Protein AF-A0A835MAB4-F1 (afdb_monomer)

pLDDT: mean 71.51, std 18.24, range [22.36, 89.62]

Sequence (160 aa):
MYCLSVSHICFAVRRVSYPCNREGPYVGVSDGRIFKWQGRGWREFAYTAPYRRKDVCDGSTDPSLESICGRPLGAPDNIKRNARGNFWVALNDGQSTPSYTDKTIGVRVDEQGRHLESLHGNGYTESVSEINEYNGIFSVGSVVTPYLTIFSLTLDRLCN

InterPro domains:
  IPR011042 Six-bladed beta-propeller, TolB-like [G3DSA:2.120.10.30] (11-74)
  IPR011042 Six-bladed beta-propeller, TolB-like [G3DSA:2.120.10.30] (75-157)

Organism: NCBI:txid261450

Solvent-accessible surface area (backbone atoms only — not comparable to full-atom values): 9198 Å² total; per-residue (Å²): 137,86,83,81,92,72,78,101,67,92,72,78,65,86,52,76,36,75,57,95,77,83,52,51,39,39,39,39,38,65,65,11,42,27,32,32,34,70,90,85,50,79,40,85,46,33,54,65,28,91,79,43,52,62,93,72,37,68,89,57,82,57,78,86,47,27,48,55,32,13,22,66,56,21,27,45,43,34,59,33,74,34,93,88,56,32,32,31,36,9,20,27,49,80,40,89,54,58,40,79,47,74,44,63,37,28,35,32,24,44,86,79,30,45,75,74,48,73,41,59,47,78,30,63,50,47,33,27,38,35,45,46,61,56,96,62,34,36,43,40,36,31,92,82,49,101,60,77,48,72,50,63,71,72,86,74,72,84,79,127

Radius of gyration: 15.78 Å; Cα contacts (8 Å, |Δi|>4): 342; chains: 1; bounding box: 40×53×37 Å

Nearest PDB structures (foldseek):
  6h15-assembly1_B  TM=6.500E-01  e=4.366E-02  Homo sapiens
  7nyq-assembly1_A  TM=7.402E-01  e=1.111E-01  Drosophila melanogaster
  8dvl-assembly1_A  TM=6.702E-01  e=7.562E-02  Homo sapiens
  8em4-assembly1_B  TM=6.703E-01  e=1.821E-01  Mus musculus
  5tee-assembly1_A  TM=5.089E-01  e=3.930E-01  Homo sapiens

Structure (mmCIF, N/CA/C/O backbone):
data_AF-A0A835MAB4-F1
#
_entry.id   AF-A0A835MAB4-F1
#
loop_
_atom_site.group_PDB
_atom_site.id
_atom_site.type_symbol
_atom_site.label_atom_id
_atom_site.label_alt_id
_atom_site.label_comp_id
_atom_site.label_asym_id
_atom_site.label_entity_id
_atom_site.label_seq_id
_atom_site.pdbx_PDB_ins_code
_atom_site.Cartn_x
_atom_site.Cartn_y
_atom_site.Cartn_z
_atom_site.occupancy
_atom_site.B_iso_or_equiv
_atom_site.auth_seq_id
_atom_site.auth_comp_id
_atom_site.auth_asym_id
_atom_site.auth_atom_id
_atom_site.pdbx_PDB_model_num
ATOM 1 N N . MET A 1 1 ? 0.586 -23.345 4.318 1.00 27.84 1 MET A N 1
ATOM 2 C CA . MET A 1 1 ? 0.292 -22.924 2.933 1.00 27.84 1 MET A CA 1
ATOM 3 C C . MET A 1 1 ? -0.849 -23.807 2.455 1.00 27.84 1 MET A C 1
ATOM 5 O O . MET A 1 1 ? -0.613 -24.980 2.218 1.00 27.84 1 MET A O 1
ATOM 9 N N . TYR A 1 2 ? -2.090 -23.318 2.473 1.00 22.66 2 TYR A N 1
ATOM 10 C CA . TYR A 1 2 ? -3.247 -24.136 2.094 1.00 22.66 2 TYR A CA 1
ATOM 11 C C . TYR A 1 2 ? -3.664 -23.779 0.669 1.00 22.66 2 TYR A C 1
ATOM 13 O O . TYR A 1 2 ? -4.060 -22.650 0.396 1.00 22.66 2 TYR A O 1
ATOM 21 N N . CYS A 1 3 ? -3.510 -24.749 -0.230 1.00 22.36 3 CYS A N 1
ATOM 22 C CA . CYS A 1 3 ? -3.941 -24.687 -1.617 1.00 22.36 3 CYS A CA 1
ATOM 23 C C . CYS A 1 3 ? -5.374 -25.235 -1.663 1.00 22.36 3 CYS A C 1
ATOM 25 O O . CYS A 1 3 ? -5.571 -26.430 -1.449 1.00 22.36 3 CYS A O 1
ATOM 27 N N . LEU A 1 4 ? -6.382 -24.385 -1.867 1.00 25.94 4 LEU A N 1
ATOM 28 C CA . LEU A 1 4 ? -7.735 -24.862 -2.163 1.00 25.94 4 LEU A CA 1
ATOM 29 C C . LEU A 1 4 ? -7.860 -25.021 -3.678 1.00 25.94 4 LEU A C 1
ATOM 31 O O . LEU A 1 4 ? -7.783 -24.053 -4.431 1.00 25.94 4 LEU A O 1
ATOM 35 N N . SER A 1 5 ? -7.998 -26.272 -4.112 1.00 31.19 5 SER A N 1
ATOM 36 C CA . SER A 1 5 ? -8.080 -26.664 -5.513 1.00 31.19 5 SER A CA 1
ATOM 37 C C . SER A 1 5 ? -9.435 -26.289 -6.114 1.00 31.19 5 SER A C 1
ATOM 39 O O . SER A 1 5 ? -10.393 -27.047 -5.994 1.00 31.19 5 SER A O 1
ATOM 41 N N . VAL A 1 6 ? -9.506 -25.164 -6.824 1.00 27.05 6 VAL A N 1
ATOM 42 C CA . VAL A 1 6 ? -10.394 -25.026 -7.986 1.00 27.05 6 VAL A CA 1
ATOM 43 C C . VAL A 1 6 ? -9.727 -24.066 -8.977 1.00 27.05 6 VAL A C 1
ATOM 45 O O . VAL A 1 6 ? -9.672 -22.867 -8.736 1.00 27.05 6 VAL A O 1
ATOM 48 N N . SER A 1 7 ? -9.233 -24.602 -10.097 1.00 26.98 7 SER A N 1
ATOM 49 C CA . SER A 1 7 ? -8.782 -23.860 -11.293 1.00 26.98 7 SER A CA 1
ATOM 50 C C . SER A 1 7 ? -7.536 -22.967 -11.121 1.00 26.98 7 SER A C 1
ATOM 52 O O . SER A 1 7 ? -7.643 -21.818 -10.723 1.00 26.98 7 SER A O 1
ATOM 54 N N . HIS A 1 8 ? -6.360 -23.504 -11.468 1.00 24.14 8 HIS A N 1
ATOM 55 C CA . HIS A 1 8 ? -5.132 -22.838 -11.957 1.00 24.14 8 HIS A CA 1
ATOM 56 C C . HIS A 1 8 ? -4.952 -21.311 -11.780 1.00 24.14 8 HIS A C 1
ATOM 58 O O . HIS A 1 8 ? -4.585 -20.620 -12.728 1.00 24.14 8 HIS A O 1
ATOM 64 N N . ILE A 1 9 ? -5.121 -20.772 -10.573 1.00 27.17 9 ILE A N 1
ATOM 65 C CA . ILE A 1 9 ? -4.673 -19.420 -10.236 1.00 27.17 9 ILE A CA 1
ATOM 66 C C . ILE A 1 9 ? -4.040 -19.459 -8.844 1.00 27.17 9 ILE A C 1
ATOM 68 O O . ILE A 1 9 ? -4.722 -19.559 -7.825 1.00 27.17 9 ILE A O 1
ATOM 72 N N . CYS A 1 10 ? -2.708 -19.397 -8.801 1.00 23.16 10 CYS A N 1
ATOM 73 C CA . CYS A 1 10 ? -1.962 -19.196 -7.563 1.00 23.16 10 CYS A CA 1
ATOM 74 C C . CYS A 1 10 ? -2.144 -17.747 -7.102 1.00 23.16 10 CYS A C 1
ATOM 76 O O . CYS A 1 10 ? -1.428 -16.851 -7.544 1.00 23.16 10 CYS A O 1
ATOM 78 N N . PHE A 1 11 ? -3.083 -17.508 -6.189 1.00 32.72 11 PHE A N 1
ATOM 79 C CA . PHE A 1 11 ? -3.120 -16.264 -5.428 1.00 32.72 11 PHE A CA 1
ATOM 80 C C . PHE A 1 11 ? -2.227 -16.418 -4.195 1.00 32.72 11 PHE A C 1
ATOM 82 O O . PHE A 1 11 ? -2.560 -17.150 -3.263 1.00 32.72 11 PHE A O 1
ATOM 89 N N . ALA A 1 12 ? -1.096 -15.714 -4.158 1.00 32.44 12 ALA A N 1
ATOM 90 C CA . ALA A 1 12 ? -0.335 -15.532 -2.927 1.00 32.44 12 ALA A CA 1
ATOM 91 C C . ALA A 1 12 ? -1.075 -14.529 -2.022 1.00 32.44 12 ALA A C 1
ATOM 93 O O . ALA A 1 12 ? -0.659 -13.385 -1.874 1.00 32.44 12 ALA A O 1
ATOM 94 N N . VAL A 1 13 ? -2.204 -14.938 -1.436 1.00 41.09 13 VAL A N 1
ATOM 95 C CA . VAL A 1 13 ? -2.884 -14.137 -0.411 1.00 41.09 13 VAL A CA 1
ATOM 96 C C . VAL A 1 13 ? -2.026 -14.192 0.851 1.00 41.09 13 VAL A C 1
ATOM 98 O O . VAL A 1 13 ? -2.097 -15.160 1.606 1.00 41.09 13 VAL A O 1
ATOM 101 N N . ARG A 1 14 ? -1.161 -13.192 1.063 1.00 37.00 14 ARG A N 1
ATOM 102 C CA . ARG A 1 14 ? -0.278 -13.162 2.243 1.00 37.00 14 ARG A CA 1
ATOM 103 C C . ARG A 1 14 ? -1.029 -12.861 3.543 1.00 37.00 14 ARG A C 1
ATOM 105 O O . ARG A 1 14 ? -0.669 -13.429 4.572 1.00 37.00 14 ARG A O 1
ATOM 112 N N . ARG A 1 15 ? -2.108 -12.064 3.519 1.00 43.44 15 ARG A N 1
ATOM 113 C CA . ARG A 1 15 ? -3.032 -11.919 4.660 1.00 43.44 15 ARG A CA 1
ATOM 114 C C . ARG A 1 15 ? -4.412 -11.395 4.245 1.00 43.44 15 ARG A C 1
ATOM 116 O O . ARG A 1 15 ? -4.573 -10.783 3.197 1.00 43.44 15 ARG A O 1
ATOM 123 N N . VAL A 1 16 ? -5.396 -11.649 5.105 1.00 48.50 16 VAL A N 1
ATOM 124 C CA . VAL A 1 16 ? -6.816 -11.300 4.969 1.00 48.50 16 VAL A CA 1
ATOM 125 C C . VAL A 1 16 ? -7.136 -10.266 6.053 1.00 48.50 16 VAL A C 1
ATOM 127 O O . VAL A 1 16 ? -6.928 -10.542 7.234 1.00 48.50 16 VAL A O 1
ATOM 130 N N . SER A 1 17 ? -7.597 -9.072 5.672 1.00 49.81 17 SER A N 1
ATOM 131 C CA . SER A 1 17 ? -7.976 -8.008 6.620 1.00 49.81 17 SER A CA 1
ATOM 132 C C . SER A 1 17 ? -9.491 -7.969 6.809 1.00 49.81 17 SER A C 1
ATOM 134 O O . SER A 1 17 ? -10.214 -7.914 5.816 1.00 49.81 17 SER A O 1
ATOM 136 N N . TYR A 1 18 ? -9.969 -7.995 8.058 1.00 51.66 18 TYR A N 1
ATOM 137 C CA . TYR A 1 18 ? -11.395 -7.930 8.395 1.00 51.66 18 TYR A CA 1
ATOM 138 C C . TYR A 1 18 ? -11.756 -6.527 8.904 1.00 51.66 18 TYR A C 1
ATOM 140 O O . TYR A 1 18 ? -11.265 -6.127 9.962 1.00 51.66 18 TYR A O 1
ATOM 148 N N . PRO A 1 19 ? -12.605 -5.760 8.201 1.00 52.84 19 PRO A N 1
ATOM 149 C CA . PRO A 1 19 ? -13.132 -4.510 8.737 1.00 52.84 19 PRO A CA 1
ATOM 150 C C . PRO A 1 19 ? -14.158 -4.783 9.849 1.00 52.84 19 PRO A C 1
ATOM 152 O O . PRO A 1 19 ? -14.922 -5.746 9.783 1.00 52.84 19 PRO A O 1
ATOM 155 N N . CYS A 1 20 ? -14.247 -3.889 10.838 1.00 47.16 20 CYS A N 1
ATOM 156 C CA . CYS A 1 20 ? -15.198 -3.984 11.958 1.00 47.16 20 CYS A CA 1
ATOM 157 C C . CYS A 1 20 ? -16.689 -3.946 11.537 1.00 47.16 20 CYS A C 1
ATOM 159 O O . CYS A 1 20 ? -17.572 -4.120 12.373 1.00 47.16 20 CYS A O 1
ATOM 161 N N . ASN A 1 21 ? -16.987 -3.744 10.248 1.00 51.88 21 ASN A N 1
ATOM 162 C CA . ASN A 1 21 ? -18.298 -3.331 9.743 1.00 51.88 21 ASN A CA 1
ATOM 163 C C . ASN A 1 21 ? -19.098 -4.469 9.064 1.00 51.88 21 ASN A C 1
ATOM 165 O O . ASN A 1 21 ? -19.973 -4.193 8.252 1.00 51.88 21 ASN A O 1
ATOM 169 N N . ARG A 1 22 ? -18.816 -5.751 9.351 1.00 52.31 22 ARG A N 1
ATOM 170 C CA . ARG A 1 22 ? -19.404 -6.929 8.652 1.00 52.31 22 ARG A CA 1
ATOM 171 C C . ARG A 1 22 ? -19.161 -6.976 7.133 1.00 52.31 22 ARG A C 1
ATOM 173 O O . ARG A 1 22 ? -19.797 -7.765 6.437 1.00 52.31 22 ARG A O 1
ATOM 180 N N . GLU A 1 23 ? -18.251 -6.165 6.603 1.00 62.19 23 GLU A N 1
ATOM 181 C CA . GLU A 1 23 ? -17.859 -6.272 5.200 1.00 62.19 23 GLU A CA 1
ATOM 182 C C . GLU A 1 23 ? -16.874 -7.430 4.999 1.00 62.19 23 GLU A C 1
ATOM 184 O O . GLU A 1 23 ? -16.161 -7.835 5.919 1.00 62.19 23 GLU A O 1
ATOM 189 N N . GLY A 1 24 ? -16.844 -7.976 3.783 1.00 66.06 24 GLY A N 1
ATOM 190 C CA . GLY A 1 24 ? -15.932 -9.058 3.443 1.00 66.06 24 GLY A CA 1
ATOM 191 C C . GLY A 1 24 ? -14.465 -8.610 3.407 1.00 66.06 24 GLY A C 1
ATOM 192 O O . GLY A 1 24 ? -14.178 -7.417 3.283 1.00 66.06 24 GLY A O 1
ATOM 193 N N . PRO A 1 25 ? -13.528 -9.563 3.518 1.00 79.25 25 PRO A N 1
ATOM 194 C CA . PRO A 1 25 ? -12.106 -9.261 3.570 1.00 79.25 25 PRO A CA 1
ATOM 195 C C . PRO A 1 25 ? -11.522 -8.626 2.304 1.00 79.25 25 PRO A C 1
ATOM 197 O O . PRO A 1 25 ? -12.135 -8.658 1.237 1.00 79.25 25 PRO A O 1
ATOM 200 N N . TYR A 1 26 ? -10.287 -8.131 2.430 1.00 78.19 26 TYR A N 1
ATOM 201 C CA . TYR A 1 26 ? -9.480 -7.588 1.332 1.00 78.19 26 TYR A CA 1
ATOM 202 C C . TYR A 1 26 ? -8.217 -8.423 1.074 1.00 78.19 26 TYR A C 1
ATOM 204 O O . TYR A 1 26 ? -7.658 -9.002 2.008 1.00 78.19 26 TYR A O 1
ATOM 212 N N . VAL A 1 27 ? -7.761 -8.447 -0.181 1.00 77.44 27 VAL A N 1
ATOM 213 C CA . VAL A 1 27 ? -6.521 -9.105 -0.642 1.00 77.44 27 VAL A CA 1
ATOM 214 C C . VAL A 1 27 ? -5.858 -8.248 -1.712 1.00 77.44 27 VAL A C 1
ATOM 216 O O . VAL A 1 27 ? -6.532 -7.754 -2.614 1.00 77.44 27 VAL A O 1
ATOM 219 N N . GLY A 1 28 ? -4.537 -8.112 -1.633 1.00 76.75 28 GLY A N 1
ATOM 220 C CA . GLY A 1 28 ? -3.717 -7.553 -2.700 1.00 76.75 28 GLY A CA 1
ATOM 221 C C . GLY A 1 28 ? -3.175 -8.634 -3.638 1.00 76.75 28 GLY A C 1
ATOM 222 O O . GLY A 1 28 ? -2.862 -9.744 -3.211 1.00 76.75 28 GLY A O 1
ATOM 223 N N . VAL A 1 29 ? -3.060 -8.305 -4.920 1.00 76.50 29 VAL A N 1
ATOM 224 C CA . VAL A 1 29 ? -2.393 -9.114 -5.942 1.00 76.50 29 VAL A CA 1
ATOM 225 C C . VAL A 1 29 ? -1.109 -8.407 -6.333 1.00 76.50 29 VAL A C 1
ATOM 227 O O . VAL A 1 29 ? -1.010 -7.183 -6.295 1.00 76.50 29 VAL A O 1
ATOM 230 N N . SER A 1 30 ? -0.099 -9.187 -6.697 1.00 70.88 30 SER A N 1
ATOM 231 C CA . SER A 1 30 ? 1.244 -8.680 -6.924 1.00 70.88 30 SER A CA 1
ATOM 232 C C . SER A 1 30 ? 1.334 -7.647 -8.041 1.00 70.88 30 SER A C 1
ATOM 234 O O . SER A 1 30 ? 2.266 -6.865 -8.017 1.00 70.88 30 SER A O 1
ATOM 236 N N . ASP A 1 31 ? 0.390 -7.613 -8.982 1.00 71.12 31 ASP A N 1
ATOM 237 C CA . ASP A 1 31 ? 0.314 -6.567 -10.004 1.00 71.12 31 ASP A CA 1
ATOM 238 C C . ASP A 1 31 ? -0.196 -5.224 -9.461 1.00 71.12 31 ASP A C 1
ATOM 240 O O . ASP A 1 31 ? -0.346 -4.294 -10.235 1.00 71.12 31 ASP A O 1
ATOM 244 N N . GLY A 1 32 ? -0.465 -5.102 -8.160 1.00 74.94 32 GLY A N 1
ATOM 245 C CA . GLY A 1 32 ? -0.909 -3.871 -7.511 1.00 74.94 32 GLY A CA 1
ATOM 246 C C . GLY A 1 32 ? -2.422 -3.744 -7.353 1.00 74.94 32 GLY A C 1
ATOM 247 O O . GLY A 1 32 ? -2.884 -2.772 -6.758 1.00 74.94 32 GLY A O 1
ATOM 248 N N . ARG A 1 33 ? -3.215 -4.702 -7.852 1.00 85.56 33 ARG A N 1
ATOM 249 C CA . ARG A 1 33 ? -4.667 -4.728 -7.619 1.00 85.56 33 ARG A CA 1
ATOM 250 C C . ARG A 1 33 ? -5.014 -5.110 -6.192 1.00 85.56 33 ARG A C 1
ATOM 252 O O . ARG A 1 33 ? -4.359 -5.944 -5.577 1.00 85.56 33 ARG A O 1
ATOM 259 N N . ILE A 1 34 ? -6.120 -4.566 -5.705 1.00 84.06 34 ILE A N 1
ATOM 260 C CA . ILE A 1 34 ? -6.726 -4.907 -4.422 1.00 84.06 34 ILE A CA 1
ATOM 261 C C . ILE A 1 34 ? -8.151 -5.369 -4.690 1.00 84.06 34 ILE A C 1
ATOM 263 O O . ILE A 1 34 ? -8.906 -4.693 -5.386 1.00 84.06 34 ILE A O 1
ATOM 267 N N . PHE A 1 35 ? -8.526 -6.512 -4.128 1.00 85.62 35 PHE A N 1
ATOM 268 C CA . PHE A 1 35 ? -9.851 -7.105 -4.244 1.00 85.62 35 PHE A CA 1
ATOM 269 C C . PHE A 1 35 ? -10.559 -7.105 -2.891 1.00 85.62 35 PHE A C 1
ATOM 271 O O . PHE A 1 35 ? -9.936 -7.347 -1.859 1.00 85.62 35 PHE A O 1
ATOM 278 N N . LYS A 1 36 ? -11.876 -6.882 -2.913 1.00 84.00 36 LYS A N 1
ATOM 279 C CA . LYS A 1 36 ? -12.786 -6.971 -1.763 1.00 84.00 36 LYS A CA 1
ATOM 280 C C . LYS A 1 36 ? -13.744 -8.145 -1.952 1.00 84.00 36 LYS A C 1
ATOM 282 O O . LYS A 1 36 ? -14.316 -8.322 -3.032 1.00 84.00 36 LYS A O 1
ATOM 287 N N . TRP A 1 37 ? -13.952 -8.936 -0.906 1.00 79.38 37 TRP A N 1
ATOM 288 C CA . TRP A 1 37 ? -14.954 -9.998 -0.889 1.00 79.38 37 TRP A CA 1
ATOM 289 C C . TRP A 1 37 ? -16.355 -9.408 -0.712 1.00 79.38 37 TRP A C 1
ATOM 291 O O . TRP A 1 37 ? -16.616 -8.645 0.215 1.00 79.38 37 TRP A O 1
ATOM 301 N N . GLN A 1 38 ? -17.277 -9.791 -1.592 1.00 80.62 38 GLN A N 1
ATOM 302 C CA . GLN A 1 38 ? -18.654 -9.282 -1.635 1.00 80.62 38 GLN A CA 1
ATOM 303 C C . GLN A 1 38 ? -19.683 -10.357 -1.233 1.00 80.62 38 GLN A C 1
ATOM 305 O O . GLN A 1 38 ? -20.821 -10.343 -1.695 1.00 80.62 38 GLN A O 1
ATOM 310 N N . GLY A 1 39 ? -19.279 -11.364 -0.452 1.00 77.50 39 GLY A N 1
ATOM 311 C CA . GLY A 1 39 ? -20.145 -12.468 -0.005 1.00 77.50 39 GLY A CA 1
ATOM 312 C C . GLY A 1 39 ? -20.298 -13.608 -1.018 1.00 77.50 39 GLY A C 1
ATOM 313 O O . GLY A 1 39 ? -20.345 -14.768 -0.627 1.00 77.50 39 GLY A O 1
ATOM 314 N N . ARG A 1 40 ? -20.322 -13.286 -2.315 1.00 85.25 40 ARG A N 1
ATOM 315 C CA . ARG A 1 40 ? -20.473 -14.247 -3.430 1.00 85.25 40 ARG A CA 1
ATOM 316 C C . ARG A 1 40 ? -19.255 -14.348 -4.352 1.00 85.25 40 ARG A C 1
ATOM 318 O O . ARG A 1 40 ? -19.302 -15.053 -5.352 1.00 85.25 40 ARG A O 1
ATOM 325 N N . GLY A 1 41 ? -18.200 -13.592 -4.064 1.00 82.75 41 GLY A N 1
ATOM 326 C CA . GLY A 1 41 ? -17.019 -13.516 -4.915 1.00 82.75 41 GLY A CA 1
ATOM 327 C C . GLY A 1 41 ? -16.142 -12.305 -4.624 1.00 82.75 41 GLY A C 1
ATOM 328 O O . GLY A 1 41 ? -16.527 -11.390 -3.889 1.00 82.75 41 GLY A O 1
ATOM 329 N N . TRP A 1 42 ? -14.963 -12.306 -5.238 1.00 85.25 42 TRP A N 1
ATOM 330 C CA . TRP A 1 42 ? -14.011 -11.202 -5.206 1.00 85.25 42 TRP A CA 1
ATOM 331 C C . TRP A 1 42 ? -14.351 -10.172 -6.282 1.00 85.25 42 TRP A C 1
ATOM 333 O O . TRP A 1 42 ? -14.612 -10.532 -7.430 1.00 85.25 42 TRP A O 1
ATOM 343 N N . ARG A 1 43 ? -14.336 -8.886 -5.926 1.00 86.62 43 ARG A N 1
ATOM 344 C CA . ARG A 1 43 ? -14.402 -7.784 -6.893 1.00 86.62 43 ARG A CA 1
ATOM 345 C C . ARG A 1 43 ? -13.218 -6.861 -6.706 1.00 86.62 43 ARG A C 1
ATOM 347 O O . ARG A 1 43 ? -12.781 -6.630 -5.582 1.00 86.62 43 ARG A O 1
ATOM 354 N N . GLU A 1 44 ? -12.724 -6.352 -7.821 1.00 88.25 44 GLU A N 1
ATOM 355 C CA . GLU A 1 44 ? -11.712 -5.309 -7.834 1.00 88.25 44 GLU A CA 1
ATOM 356 C C . GLU A 1 44 ? -12.200 -4.094 -7.035 1.00 88.25 44 GLU A C 1
ATOM 358 O O . GLU A 1 44 ? -13.356 -3.681 -7.159 1.00 88.25 44 GLU A O 1
ATOM 363 N N . PHE A 1 45 ? -11.324 -3.589 -6.173 1.00 86.56 45 PHE A N 1
ATOM 364 C CA . PHE A 1 45 ? -11.600 -2.526 -5.216 1.00 86.56 45 PHE A CA 1
ATOM 365 C C . PHE A 1 45 ? -10.703 -1.310 -5.451 1.00 86.56 45 PHE A C 1
ATOM 367 O O . PHE A 1 45 ? -11.216 -0.202 -5.532 1.00 86.56 45 PHE A O 1
ATOM 374 N N . ALA A 1 46 ? -9.387 -1.509 -5.568 1.00 84.94 46 ALA A N 1
ATOM 375 C CA . ALA A 1 46 ? -8.416 -0.421 -5.689 1.00 84.94 46 ALA A CA 1
ATOM 376 C C . ALA A 1 46 ? -7.127 -0.871 -6.397 1.00 84.94 46 ALA A C 1
ATOM 378 O O . ALA A 1 46 ? -6.936 -2.062 -6.658 1.00 84.94 46 ALA A O 1
ATOM 379 N N . TYR A 1 47 ? -6.224 0.082 -6.640 1.00 85.44 47 TYR A N 1
ATOM 380 C CA . TYR A 1 47 ? -4.856 -0.160 -7.103 1.00 85.44 47 TYR A CA 1
ATOM 381 C C . TYR A 1 47 ? -3.852 0.600 -6.250 1.00 85.44 47 TYR A C 1
ATOM 383 O O . TYR A 1 47 ? -4.164 1.659 -5.707 1.00 85.44 47 TYR A O 1
ATOM 391 N N . THR A 1 48 ? -2.624 0.097 -6.195 1.00 79.75 48 THR A N 1
ATOM 392 C CA . THR A 1 48 ? -1.512 0.768 -5.516 1.00 79.75 48 THR A CA 1
ATOM 393 C C . THR A 1 48 ? -0.844 1.862 -6.350 1.00 79.75 48 THR A C 1
ATOM 395 O O . THR A 1 48 ? -0.217 2.748 -5.775 1.00 79.75 48 THR A O 1
ATOM 398 N N . ALA A 1 49 ? -0.999 1.849 -7.680 1.00 81.12 49 ALA A N 1
ATOM 399 C CA . ALA A 1 49 ? -0.516 2.907 -8.571 1.00 81.12 49 ALA A CA 1
ATOM 400 C C . ALA A 1 49 ? -1.676 3.811 -9.038 1.00 81.12 49 ALA A C 1
ATOM 402 O O . ALA A 1 49 ? -2.554 3.335 -9.764 1.00 81.12 49 ALA A O 1
ATOM 403 N N . PRO A 1 50 ? -1.686 5.113 -8.681 1.00 74.69 50 PRO A N 1
ATOM 404 C CA . PRO A 1 50 ? -2.801 6.017 -8.986 1.00 74.69 50 PRO A CA 1
ATOM 405 C C . PRO A 1 50 ? -2.992 6.276 -10.488 1.00 74.69 50 PRO A C 1
ATOM 407 O O . PRO A 1 50 ? -4.104 6.558 -10.923 1.00 74.69 50 PRO A O 1
ATOM 410 N N . TYR A 1 51 ? -1.928 6.137 -11.286 1.00 77.44 51 TYR A N 1
ATOM 411 C CA . TYR A 1 51 ? -1.940 6.357 -12.738 1.00 77.44 51 TYR A CA 1
ATOM 412 C C . TYR A 1 51 ? -1.836 5.052 -13.547 1.00 77.44 51 TYR A C 1
ATOM 414 O O . TYR A 1 51 ? -1.472 5.078 -14.724 1.00 77.44 51 TYR A O 1
ATOM 422 N N . ARG A 1 52 ? -2.142 3.901 -12.927 1.00 81.50 52 ARG A N 1
ATOM 423 C CA . ARG A 1 52 ? -2.127 2.592 -13.598 1.00 81.50 52 ARG A CA 1
ATOM 424 C C . ARG A 1 52 ? -3.047 2.607 -14.821 1.00 81.50 52 ARG A C 1
ATOM 426 O O . ARG A 1 52 ? -4.238 2.899 -14.716 1.00 81.50 52 ARG A O 1
ATOM 433 N N . ARG A 1 53 ? -2.523 2.164 -15.964 1.00 85.88 53 ARG A N 1
ATOM 434 C CA . ARG A 1 53 ? -3.303 1.911 -17.182 1.00 85.88 53 ARG A CA 1
ATOM 435 C C . ARG A 1 53 ? -3.741 0.452 -17.273 1.00 85.88 53 ARG A C 1
ATOM 437 O O . ARG A 1 53 ? -2.905 -0.433 -17.414 1.00 85.88 53 ARG A O 1
ATOM 444 N N . LYS A 1 54 ? -5.052 0.199 -17.219 1.00 85.81 54 LYS A N 1
ATOM 445 C CA . LYS A 1 54 ? -5.632 -1.160 -17.265 1.00 85.81 54 LYS A CA 1
ATOM 446 C C . LYS A 1 54 ? -5.206 -1.953 -18.495 1.00 85.81 54 LYS A C 1
ATOM 448 O O . LYS A 1 54 ? -4.787 -3.094 -18.373 1.00 85.81 54 LYS A O 1
ATOM 453 N N . ASP A 1 55 ? -5.267 -1.322 -19.660 1.00 87.94 55 ASP A N 1
ATOM 454 C CA . ASP A 1 55 ? -4.944 -1.918 -20.956 1.00 87.94 55 ASP A CA 1
ATOM 455 C C . ASP A 1 55 ? -3.473 -2.338 -21.093 1.00 87.94 55 ASP A C 1
ATOM 457 O O . ASP A 1 55 ? -3.157 -3.214 -21.891 1.00 87.94 55 ASP A O 1
ATOM 461 N N . VAL A 1 56 ? -2.587 -1.738 -20.297 1.00 86.25 56 VAL A N 1
ATOM 462 C CA . VAL A 1 56 ? -1.154 -2.056 -20.262 1.00 86.25 56 VAL A CA 1
ATOM 463 C C . VAL A 1 56 ? -0.826 -3.047 -19.141 1.00 86.25 56 VAL A C 1
ATOM 465 O O . VAL A 1 56 ? 0.051 -3.894 -19.287 1.00 86.25 56 VAL A O 1
ATOM 468 N N . CYS A 1 57 ? -1.515 -2.937 -18.007 1.00 83.56 57 CYS A N 1
ATOM 469 C CA . CYS A 1 57 ? -1.120 -3.593 -16.766 1.00 83.56 57 CYS A CA 1
ATOM 470 C C . CYS A 1 57 ? -1.897 -4.871 -16.442 1.00 83.56 57 CYS A C 1
ATOM 472 O O . CYS A 1 57 ? -1.382 -5.739 -15.734 1.00 83.56 57 CYS A O 1
ATOM 474 N N . ASP A 1 58 ? -3.142 -5.002 -16.900 1.00 83.81 58 ASP A N 1
ATOM 475 C CA . ASP A 1 58 ? -3.973 -6.155 -16.567 1.00 83.81 58 ASP A CA 1
ATOM 476 C C . ASP A 1 58 ? -3.477 -7.397 -17.324 1.00 83.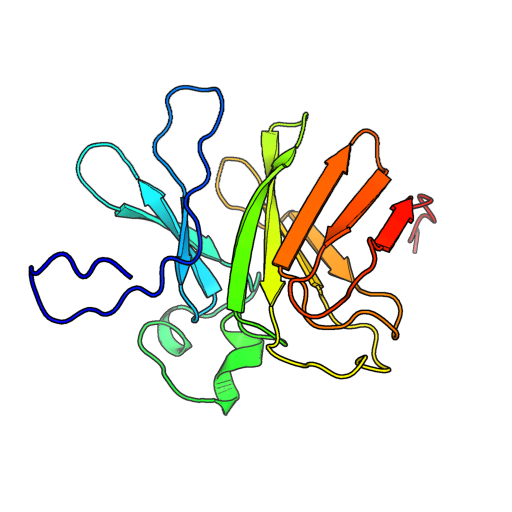81 58 ASP A C 1
ATOM 478 O O . ASP A 1 58 ? -3.535 -7.470 -18.547 1.00 83.81 58 ASP A O 1
ATOM 482 N N . GLY A 1 59 ? -2.978 -8.389 -16.580 1.00 76.31 59 GLY A N 1
ATOM 483 C CA . GLY A 1 59 ? -2.435 -9.633 -17.144 1.00 76.31 59 GLY A CA 1
ATOM 484 C C . GLY A 1 59 ? -0.972 -9.549 -17.589 1.00 76.31 59 GLY A C 1
ATOM 485 O O . GLY A 1 59 ? -0.405 -10.571 -17.967 1.00 76.31 59 GLY A O 1
ATOM 486 N N . SER A 1 60 ? -0.346 -8.373 -17.497 1.00 76.62 60 SER A N 1
ATOM 487 C CA . SER A 1 60 ? 1.083 -8.228 -17.764 1.00 76.62 60 SER A CA 1
ATOM 488 C C . SER A 1 60 ? 1.920 -8.851 -16.644 1.00 76.62 60 SER A C 1
ATOM 490 O O . SER A 1 60 ? 1.667 -8.641 -15.456 1.00 76.62 60 SER A O 1
ATOM 492 N N . THR A 1 61 ? 2.944 -9.606 -17.034 1.00 74.50 61 THR A N 1
ATOM 493 C CA . THR A 1 61 ? 4.001 -10.105 -16.142 1.00 74.50 61 THR A CA 1
ATOM 494 C C . THR A 1 61 ? 5.356 -9.483 -16.471 1.00 74.50 61 THR A C 1
ATOM 496 O O . THR A 1 61 ? 6.378 -10.008 -16.038 1.00 74.50 61 THR A O 1
ATOM 499 N N . ASP A 1 62 ? 5.371 -8.417 -17.275 1.00 78.88 62 ASP A N 1
ATOM 500 C CA . ASP A 1 62 ? 6.589 -7.735 -17.701 1.00 78.88 62 ASP A CA 1
ATOM 501 C C . ASP A 1 62 ? 7.217 -6.973 -16.518 1.00 78.88 62 ASP A C 1
ATOM 503 O O . ASP A 1 62 ? 6.598 -6.028 -16.010 1.00 78.88 62 ASP A O 1
ATOM 507 N N . PRO A 1 63 ? 8.442 -7.337 -16.089 1.00 75.12 63 PRO A N 1
ATOM 508 C CA . PRO A 1 63 ? 9.140 -6.659 -15.001 1.00 75.12 63 PRO A CA 1
ATOM 509 C C . PRO A 1 63 ? 9.356 -5.156 -15.246 1.00 75.12 63 PRO A C 1
ATOM 511 O O . PRO A 1 63 ? 9.455 -4.383 -14.300 1.00 75.12 63 PRO A O 1
ATOM 514 N N . SER A 1 64 ? 9.417 -4.710 -16.505 1.00 79.94 64 SER A N 1
ATOM 515 C CA . SER A 1 64 ? 9.642 -3.298 -16.843 1.00 79.94 64 SER A CA 1
ATOM 516 C C . SER A 1 64 ? 8.428 -2.404 -16.572 1.00 79.94 64 SER A C 1
ATOM 518 O O . SER A 1 64 ? 8.574 -1.202 -16.349 1.00 79.94 64 SER A O 1
ATOM 520 N N . LEU A 1 65 ? 7.227 -2.989 -16.553 1.00 77.88 65 LEU A N 1
ATOM 521 C CA . LEU A 1 65 ? 5.968 -2.280 -16.326 1.00 77.88 65 LEU A CA 1
ATOM 522 C C . LEU A 1 65 ? 5.574 -2.240 -14.851 1.00 77.88 65 LEU A C 1
ATOM 524 O O . LEU A 1 65 ? 4.628 -1.544 -14.482 1.00 77.88 65 LEU A O 1
ATOM 528 N N . GLU A 1 66 ? 6.305 -2.959 -14.002 1.00 73.44 66 GLU A N 1
ATOM 529 C CA . GLU A 1 66 ? 6.047 -3.071 -12.572 1.00 73.44 66 GLU A CA 1
ATOM 530 C C . GLU A 1 66 ? 5.842 -1.706 -11.931 1.00 73.44 66 GLU A C 1
ATOM 532 O O . GLU A 1 66 ? 4.814 -1.476 -11.283 1.00 73.44 66 GLU A O 1
ATOM 537 N N . SER A 1 67 ? 6.739 -0.761 -12.211 1.00 71.25 67 SER A N 1
ATOM 538 C CA . SER A 1 67 ? 6.697 0.532 -11.548 1.00 71.25 67 SER A CA 1
ATOM 539 C C . SER A 1 67 ? 5.459 1.366 -11.873 1.00 71.25 67 SER A C 1
ATOM 541 O O . SER A 1 67 ? 4.909 2.049 -11.010 1.00 71.25 67 SER A O 1
ATOM 543 N N . ILE A 1 68 ? 4.973 1.237 -13.104 1.00 78.06 68 ILE A N 1
ATOM 544 C CA . ILE A 1 68 ? 3.801 1.936 -13.637 1.00 78.06 68 ILE A CA 1
ATOM 545 C C . ILE A 1 68 ? 2.510 1.223 -13.217 1.00 78.06 68 ILE A C 1
ATOM 547 O O . ILE A 1 68 ? 1.472 1.854 -13.008 1.00 78.06 68 ILE A O 1
ATOM 551 N N . CYS A 1 69 ? 2.563 -0.101 -13.085 1.00 76.31 69 CYS A N 1
ATOM 552 C CA . CYS A 1 69 ? 1.382 -0.922 -12.888 1.00 76.31 69 CYS A CA 1
ATOM 553 C C . CYS A 1 69 ? 0.977 -1.105 -11.425 1.00 76.31 69 CYS A C 1
ATOM 555 O O . CYS A 1 69 ? -0.167 -1.468 -11.173 1.00 76.31 69 CYS A O 1
ATOM 557 N N . GLY A 1 70 ? 1.834 -0.795 -10.454 1.00 66.00 70 GLY A N 1
ATOM 558 C CA . GLY A 1 70 ? 1.503 -0.978 -9.030 1.00 66.00 70 GLY A CA 1
ATOM 559 C C . GLY A 1 70 ? 2.520 -1.794 -8.244 1.00 66.00 70 GLY A C 1
ATOM 560 O O . GLY A 1 70 ? 2.312 -2.052 -7.061 1.00 66.00 70 GLY A O 1
ATOM 561 N N . ARG A 1 71 ? 3.648 -2.104 -8.882 1.00 66.38 71 ARG A N 1
ATOM 562 C CA . ARG A 1 71 ? 4.918 -2.489 -8.273 1.00 66.38 71 ARG A CA 1
ATOM 563 C C . ARG A 1 71 ? 5.998 -1.397 -8.468 1.00 66.38 71 ARG A C 1
ATOM 565 O O . ARG A 1 71 ? 7.070 -1.735 -8.958 1.00 66.38 71 ARG A O 1
ATOM 572 N N . PRO A 1 72 ? 5.777 -0.101 -8.123 1.00 52.94 72 PRO A N 1
ATOM 573 C CA . PRO A 1 72 ? 6.840 0.918 -8.102 1.00 52.94 72 PRO A CA 1
ATOM 574 C C . PRO A 1 72 ? 8.131 0.364 -7.537 1.00 52.94 72 PRO A C 1
ATOM 576 O O . PRO A 1 72 ? 9.157 0.443 -8.195 1.00 52.94 72 PRO A O 1
ATOM 579 N N . LEU A 1 73 ? 8.025 -0.264 -6.367 1.00 55.16 73 LEU A N 1
ATOM 580 C CA . LEU A 1 73 ? 9.097 -0.900 -5.625 1.00 55.16 73 LEU A CA 1
ATOM 581 C C . LEU A 1 73 ? 8.430 -1.858 -4.624 1.00 55.16 73 LEU A C 1
ATOM 583 O O . LEU A 1 73 ? 8.555 -1.651 -3.431 1.00 55.16 73 LEU A O 1
ATOM 587 N N . GLY A 1 74 ? 7.599 -2.811 -5.069 1.00 61.41 74 GLY A N 1
ATOM 588 C CA . GLY A 1 74 ? 7.025 -3.827 -4.172 1.00 61.41 74 GLY A CA 1
ATOM 589 C C . GLY A 1 74 ? 5.566 -4.232 -4.371 1.00 61.41 74 GLY A C 1
ATOM 590 O O . GLY A 1 74 ? 4.751 -3.488 -4.906 1.00 61.41 74 GLY A O 1
ATOM 591 N N . ALA A 1 75 ? 5.243 -5.450 -3.938 1.00 69.44 75 ALA A N 1
ATOM 592 C CA . ALA A 1 75 ? 3.904 -6.021 -3.984 1.00 69.44 75 ALA A CA 1
ATOM 593 C C . ALA A 1 75 ? 3.064 -5.557 -2.781 1.00 69.44 75 ALA A C 1
ATOM 595 O O . ALA A 1 75 ? 3.610 -5.400 -1.684 1.00 69.44 75 ALA A O 1
ATOM 596 N N . PRO A 1 76 ? 1.738 -5.398 -2.942 1.00 71.06 76 PRO A N 1
ATOM 597 C CA . PRO A 1 76 ? 0.853 -5.181 -1.805 1.00 71.06 76 PRO A CA 1
ATOM 598 C C . PRO A 1 76 ? 1.012 -6.311 -0.777 1.00 71.06 76 PRO A C 1
ATOM 600 O O . PRO A 1 76 ? 0.910 -7.488 -1.130 1.00 71.06 76 PRO A O 1
ATOM 603 N N . ASP A 1 77 ? 1.250 -5.951 0.481 1.00 81.81 77 ASP A N 1
ATOM 604 C CA . ASP A 1 77 ? 1.354 -6.889 1.603 1.00 81.81 77 ASP A CA 1
ATOM 605 C C . ASP A 1 77 ? 0.133 -6.720 2.524 1.00 81.81 77 ASP A C 1
ATOM 607 O O . ASP A 1 77 ? -0.999 -6.993 2.109 1.00 81.81 77 ASP A O 1
ATOM 611 N N . ASN A 1 78 ? 0.302 -6.243 3.761 1.00 83.44 78 ASN A N 1
ATOM 612 C CA . ASN A 1 78 ? -0.823 -6.110 4.685 1.00 83.44 78 ASN A CA 1
ATOM 613 C C . ASN A 1 78 ? -1.645 -4.834 4.449 1.00 83.44 78 ASN A C 1
ATOM 615 O O . ASN A 1 78 ? -1.105 -3.751 4.213 1.00 83.44 78 ASN A O 1
ATOM 619 N N . ILE A 1 79 ? -2.969 -4.977 4.594 1.00 82.31 79 ILE A N 1
ATOM 620 C CA . ILE A 1 79 ? -3.948 -3.887 4.505 1.00 82.31 79 ILE A CA 1
ATOM 621 C C . ILE A 1 79 ? -4.533 -3.604 5.89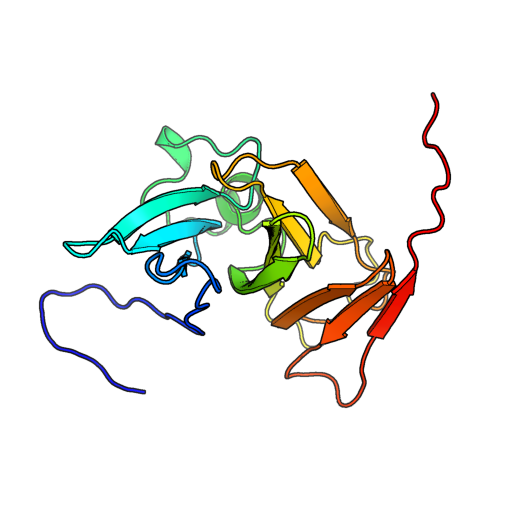0 1.00 82.31 79 ILE A C 1
ATOM 623 O O . ILE A 1 79 ? -5.071 -4.510 6.539 1.00 82.31 79 ILE A O 1
ATOM 627 N N . LYS A 1 80 ? -4.474 -2.350 6.341 1.00 83.62 80 LYS A N 1
ATOM 628 C CA . LYS A 1 80 ? -4.943 -1.925 7.669 1.00 83.62 80 LYS A CA 1
ATOM 629 C C . LYS A 1 80 ? -5.875 -0.733 7.584 1.00 83.62 80 LYS A C 1
ATOM 631 O O . LYS A 1 80 ? -5.545 0.274 6.972 1.00 83.62 80 LYS A O 1
ATOM 636 N N . ARG A 1 81 ? -7.041 -0.841 8.222 1.00 82.69 81 ARG A N 1
ATOM 637 C CA . ARG A 1 81 ? -8.006 0.258 8.314 1.00 82.69 81 ARG A CA 1
ATOM 638 C C . ARG A 1 81 ? -7.611 1.198 9.455 1.00 82.69 81 ARG A C 1
ATOM 640 O O . ARG A 1 81 ? -7.333 0.725 10.554 1.00 82.69 81 ARG A O 1
ATOM 647 N N . ASN A 1 82 ? -7.612 2.505 9.211 1.00 81.38 82 ASN A N 1
ATOM 648 C CA . ASN A 1 82 ? -7.400 3.522 10.241 1.00 81.38 82 ASN A CA 1
ATOM 649 C C . ASN A 1 82 ? -8.734 3.958 10.886 1.00 81.38 82 ASN A C 1
ATOM 651 O O . ASN A 1 82 ? -9.823 3.566 10.455 1.00 81.38 82 ASN A O 1
ATOM 655 N N . ALA A 1 83 ? -8.660 4.801 11.921 1.00 80.50 83 ALA A N 1
ATOM 656 C CA . ALA A 1 83 ? -9.839 5.286 12.649 1.00 80.50 83 ALA A CA 1
ATOM 657 C C . ALA A 1 83 ? -10.809 6.120 11.784 1.00 80.50 83 ALA A C 1
ATOM 659 O O . ALA A 1 83 ? -11.998 6.182 12.085 1.00 80.50 83 ALA A O 1
ATOM 660 N N . ARG A 1 84 ? -10.320 6.725 10.692 1.00 83.56 84 ARG A N 1
ATOM 661 C CA . ARG A 1 84 ? -11.123 7.494 9.719 1.00 83.56 84 ARG A CA 1
ATOM 662 C C . ARG A 1 84 ? -11.818 6.609 8.684 1.00 83.56 84 ARG A C 1
ATOM 664 O O . ARG A 1 84 ? -12.587 7.101 7.869 1.00 83.56 84 ARG A O 1
ATOM 671 N N . GLY A 1 85 ? -11.525 5.314 8.705 1.00 79.69 85 GLY A N 1
ATOM 672 C CA . GLY A 1 85 ? -12.064 4.331 7.784 1.00 79.69 85 GLY A CA 1
ATOM 673 C C . GLY A 1 85 ? -11.339 4.185 6.458 1.00 79.69 85 GLY A C 1
ATOM 674 O O . GLY A 1 85 ? -11.768 3.398 5.622 1.00 79.69 85 GLY A O 1
ATOM 675 N N . ASN A 1 86 ? -10.213 4.872 6.289 1.00 86.62 86 ASN A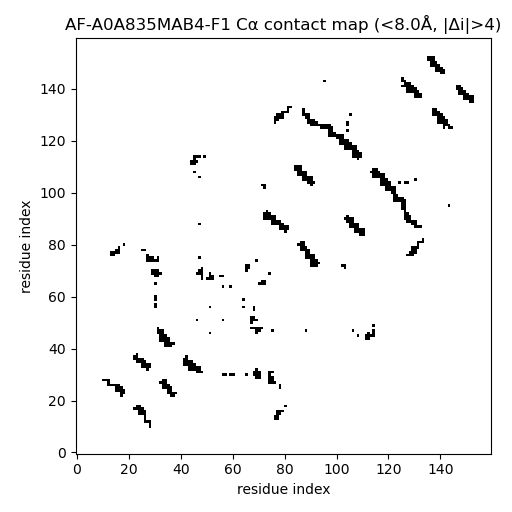 N 1
ATOM 676 C CA . ASN A 1 86 ? -9.327 4.671 5.150 1.00 86.62 86 ASN A CA 1
ATOM 677 C C . ASN A 1 86 ? -8.426 3.458 5.390 1.00 86.62 86 ASN A C 1
ATOM 679 O O . ASN A 1 86 ? -8.282 2.987 6.519 1.00 86.62 86 ASN A O 1
ATOM 683 N N . PHE A 1 87 ? -7.795 2.971 4.330 1.00 87.25 87 PHE A N 1
ATOM 684 C CA . PHE A 1 87 ? -6.953 1.785 4.356 1.00 87.25 87 PHE A CA 1
ATOM 685 C C . PHE A 1 87 ? -5.527 2.137 3.973 1.00 87.25 87 PHE A C 1
ATOM 687 O O . PHE A 1 87 ? -5.299 2.734 2.927 1.00 87.25 87 PHE A O 1
ATOM 694 N N . TRP A 1 88 ? -4.575 1.710 4.790 1.00 88.44 88 TRP A N 1
ATOM 695 C CA . TRP A 1 88 ? -3.168 1.645 4.435 1.00 88.44 88 TRP A CA 1
ATOM 696 C C . TRP A 1 88 ? -2.847 0.303 3.811 1.00 88.44 88 TRP A C 1
ATOM 698 O O . TRP A 1 88 ? -3.200 -0.738 4.362 1.00 88.44 88 TRP A O 1
ATOM 708 N N . VAL A 1 89 ? -2.155 0.341 2.683 1.00 88.81 89 VAL A N 1
ATOM 709 C CA . VAL A 1 89 ? -1.647 -0.826 1.970 1.00 88.81 89 VAL A CA 1
ATOM 710 C C . VAL A 1 89 ? -0.131 -0.743 2.023 1.00 88.81 89 VAL A C 1
ATOM 712 O O . VAL A 1 89 ? 0.453 0.176 1.450 1.00 88.81 89 VAL A O 1
ATOM 715 N N . ALA A 1 90 ? 0.497 -1.671 2.741 1.00 87.12 90 ALA A N 1
ATOM 716 C CA . ALA A 1 90 ? 1.950 -1.793 2.780 1.00 87.12 90 ALA A CA 1
ATOM 717 C C . ALA A 1 90 ? 2.491 -2.281 1.429 1.00 87.12 90 ALA A C 1
ATOM 719 O O . ALA A 1 90 ? 1.902 -3.176 0.818 1.00 87.12 90 ALA A O 1
ATOM 720 N N . LEU A 1 91 ? 3.613 -1.712 0.987 1.00 85.38 91 LEU A N 1
ATOM 721 C CA . LEU A 1 91 ? 4.314 -2.111 -0.230 1.00 85.38 91 LEU A CA 1
ATOM 722 C C . LEU A 1 91 ? 5.618 -2.821 0.144 1.00 85.38 91 LEU A C 1
ATOM 724 O O . LEU A 1 91 ? 6.534 -2.227 0.713 1.00 85.38 91 LEU A O 1
ATOM 728 N N . ASN A 1 92 ? 5.679 -4.111 -0.174 1.00 78.88 92 ASN A N 1
ATOM 729 C CA . ASN A 1 92 ? 6.805 -4.981 0.130 1.00 78.88 92 ASN A CA 1
ATOM 730 C C . ASN A 1 92 ? 7.678 -5.170 -1.109 1.00 78.88 92 ASN A C 1
ATOM 732 O O . ASN A 1 92 ? 7.256 -5.807 -2.073 1.00 78.88 92 ASN A O 1
ATOM 736 N N . ASP A 1 93 ? 8.900 -4.654 -1.073 1.00 76.38 93 ASP A N 1
ATOM 737 C CA . ASP A 1 93 ? 9.845 -4.694 -2.191 1.00 76.38 93 ASP A CA 1
ATOM 738 C C . ASP A 1 93 ? 10.759 -5.921 -2.198 1.00 76.38 93 ASP A C 1
ATOM 740 O O . ASP A 1 93 ? 11.578 -6.074 -3.099 1.00 76.38 93 ASP A O 1
ATOM 744 N N . GLY A 1 94 ? 10.629 -6.800 -1.200 1.00 70.88 94 GLY A N 1
ATOM 745 C CA . GLY A 1 94 ? 11.463 -7.986 -1.039 1.00 70.88 94 GLY A CA 1
ATOM 746 C C . GLY A 1 94 ? 12.936 -7.685 -0.756 1.00 70.88 94 GLY A C 1
ATOM 747 O O . GLY A 1 94 ? 13.729 -8.624 -0.693 1.00 70.88 94 GLY A O 1
ATOM 748 N N . GLN A 1 95 ? 13.317 -6.416 -0.576 1.00 71.12 95 GLN A N 1
ATOM 749 C CA . GLN A 1 95 ? 14.698 -6.044 -0.307 1.00 71.12 95 GLN A CA 1
ATOM 750 C C . GLN A 1 95 ? 15.004 -6.216 1.181 1.00 71.12 95 GLN A C 1
ATOM 752 O O . GLN A 1 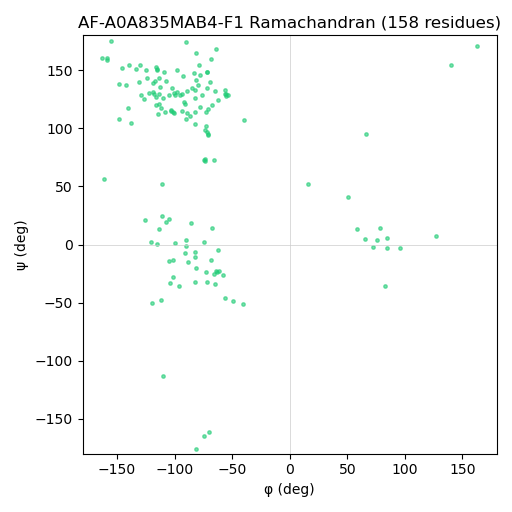95 ? 14.322 -5.676 2.053 1.00 71.12 95 GLN A O 1
ATOM 757 N N . SER A 1 96 ? 16.066 -6.971 1.459 1.00 63.16 96 SER A N 1
ATOM 758 C CA . SER A 1 96 ? 16.651 -7.151 2.794 1.00 63.16 96 SER A CA 1
ATOM 759 C C . SER A 1 96 ? 17.732 -6.116 3.112 1.00 63.16 96 SER A C 1
ATOM 761 O O . SER A 1 96 ? 18.418 -6.225 4.121 1.00 63.16 96 SER A O 1
ATOM 763 N N . THR A 1 97 ? 17.953 -5.160 2.210 1.00 64.94 97 THR A N 1
ATOM 764 C CA . THR A 1 97 ? 18.899 -4.062 2.390 1.00 64.94 97 THR A CA 1
ATOM 765 C C . THR A 1 97 ? 18.145 -2.739 2.380 1.00 64.94 97 THR A C 1
ATOM 767 O O . THR A 1 97 ? 17.238 -2.576 1.556 1.00 64.94 97 THR A O 1
ATOM 770 N N . PRO A 1 98 ? 18.517 -1.778 3.242 1.00 64.88 98 PRO A N 1
ATOM 771 C CA . PRO A 1 98 ? 17.931 -0.447 3.219 1.00 64.88 98 PRO A CA 1
ATOM 772 C C . PRO A 1 98 ? 18.069 0.177 1.830 1.00 64.88 98 PRO A C 1
ATOM 774 O O . PRO A 1 98 ? 19.157 0.201 1.252 1.00 64.88 98 PRO A O 1
ATOM 777 N N . SER A 1 99 ? 16.964 0.680 1.282 1.00 63.31 99 SER A N 1
ATOM 778 C CA . SER A 1 99 ? 17.031 1.482 0.066 1.00 63.31 99 SER A CA 1
ATOM 779 C C . SER A 1 99 ? 17.399 2.908 0.460 1.00 63.31 99 SER A C 1
ATOM 781 O O . SER A 1 99 ? 16.590 3.581 1.089 1.00 63.31 99 SER A O 1
ATOM 783 N N . TYR A 1 100 ? 18.582 3.380 0.051 1.00 59.34 100 TYR A N 1
ATOM 784 C CA . TYR A 1 100 ? 19.070 4.755 0.274 1.00 59.34 100 TYR A CA 1
ATOM 785 C C . TYR A 1 100 ? 18.291 5.835 -0.500 1.00 59.34 100 TYR A C 1
ATOM 787 O O . TYR A 1 100 ? 18.747 6.968 -0.636 1.00 59.34 100 TYR A O 1
ATOM 795 N N . THR A 1 101 ? 17.122 5.487 -1.034 1.00 65.50 101 THR A N 1
ATOM 796 C CA . THR A 1 101 ? 16.238 6.387 -1.770 1.00 65.50 101 THR A CA 1
ATOM 797 C C . THR A 1 101 ? 14.925 6.546 -1.019 1.00 65.50 101 THR A C 1
ATOM 799 O O . THR A 1 101 ? 14.504 5.653 -0.279 1.00 65.50 101 THR A O 1
ATOM 802 N N . ASP A 1 102 ? 14.273 7.691 -1.205 1.00 71.12 102 ASP A N 1
ATOM 803 C CA . ASP A 1 102 ? 12.970 7.977 -0.611 1.00 71.12 102 ASP A CA 1
ATOM 804 C C . ASP A 1 102 ? 11.861 7.195 -1.341 1.00 71.12 102 ASP A C 1
ATOM 806 O O . ASP A 1 102 ? 11.128 7.716 -2.183 1.00 71.12 102 ASP A O 1
ATOM 810 N N . LYS A 1 103 ? 11.817 5.877 -1.111 1.00 78.88 103 LYS A N 1
ATOM 811 C CA . LYS A 1 103 ? 10.868 4.976 -1.773 1.00 78.88 103 LYS A CA 1
ATOM 812 C C . LYS A 1 103 ? 9.482 5.070 -1.153 1.00 78.88 103 LYS A C 1
ATOM 814 O O . LYS A 1 103 ? 9.342 5.182 0.062 1.00 78.88 103 LYS A O 1
ATOM 819 N N . THR A 1 104 ? 8.441 4.916 -1.966 1.00 83.94 104 THR A N 1
ATOM 820 C CA . THR A 1 104 ? 7.081 4.718 -1.453 1.00 83.94 104 THR A CA 1
ATOM 821 C C . THR A 1 104 ? 6.978 3.358 -0.760 1.00 83.94 104 THR A C 1
ATOM 823 O O . THR A 1 104 ? 7.187 2.321 -1.383 1.00 83.94 104 THR A O 1
ATOM 826 N N . ILE A 1 105 ? 6.631 3.364 0.525 1.00 85.19 105 ILE A N 1
ATOM 827 C CA . ILE A 1 105 ? 6.491 2.166 1.367 1.00 85.19 105 ILE A CA 1
ATOM 828 C C . ILE A 1 105 ? 5.032 1.791 1.635 1.00 85.19 105 ILE A C 1
ATOM 830 O O . ILE A 1 105 ? 4.741 0.689 2.099 1.00 85.19 105 ILE A O 1
ATOM 834 N N . GLY A 1 106 ? 4.101 2.698 1.346 1.00 87.88 106 GLY A N 1
ATOM 835 C CA . GLY A 1 106 ? 2.680 2.457 1.526 1.00 87.88 106 GLY A CA 1
ATOM 836 C C . GLY A 1 106 ? 1.806 3.433 0.763 1.00 87.88 106 GLY A C 1
ATOM 837 O O . GLY A 1 106 ? 2.234 4.528 0.412 1.00 87.88 106 GLY A O 1
ATOM 838 N N . VAL A 1 107 ? 0.556 3.045 0.545 1.00 88.44 107 VAL A N 1
ATOM 839 C CA . VAL A 1 107 ? -0.471 3.911 -0.046 1.00 88.44 107 VAL A CA 1
ATOM 840 C C . VAL A 1 107 ? -1.740 3.885 0.787 1.00 88.44 107 VAL A C 1
ATOM 842 O O . VAL A 1 107 ? -2.148 2.829 1.279 1.00 88.44 107 VAL A O 1
ATOM 845 N N . ARG A 1 108 ? -2.363 5.054 0.946 1.00 89.62 108 ARG A N 1
ATOM 846 C CA . ARG A 1 108 ? -3.660 5.205 1.600 1.00 89.62 108 ARG A CA 1
ATOM 847 C C . ARG A 1 108 ? -4.754 5.267 0.551 1.00 89.62 108 ARG A C 1
ATOM 849 O O . ARG A 1 108 ? -4.673 6.069 -0.378 1.00 89.62 108 ARG A O 1
ATOM 856 N N . VAL A 1 109 ? -5.799 4.474 0.740 1.00 86.94 109 VAL A N 1
ATOM 857 C CA . VAL A 1 109 ? -7.005 4.488 -0.092 1.00 86.94 109 VAL A CA 1
ATOM 858 C C . VAL A 1 109 ? -8.251 4.699 0.762 1.00 86.94 109 VAL A C 1
ATOM 860 O O . VAL A 1 109 ? -8.276 4.324 1.935 1.00 86.94 109 VAL A O 1
ATOM 863 N N . ASP A 1 110 ? -9.286 5.319 0.207 1.00 85.88 110 ASP A N 1
ATOM 864 C CA . ASP A 1 110 ? -10.567 5.485 0.900 1.00 85.88 110 ASP A CA 1
ATOM 865 C C . ASP A 1 110 ? -11.460 4.232 0.824 1.00 85.88 110 ASP A C 1
ATOM 867 O O . ASP A 1 110 ? -11.075 3.183 0.306 1.00 85.88 110 ASP A O 1
ATOM 871 N N . GLU A 1 111 ? -12.678 4.334 1.360 1.00 84.50 111 GLU A N 1
ATOM 872 C CA . GLU A 1 111 ? -13.674 3.253 1.355 1.00 84.50 111 GLU A CA 1
ATOM 873 C C . GLU A 1 111 ? -14.228 2.920 -0.033 1.00 84.50 111 GLU A C 1
ATOM 875 O O . GLU A 1 111 ? -14.869 1.884 -0.207 1.00 84.50 111 GLU A O 1
ATOM 880 N N . GLN A 1 112 ? -13.978 3.775 -1.022 1.00 83.62 112 GLN A N 1
ATOM 881 C CA . GLN A 1 112 ? -14.330 3.571 -2.422 1.00 83.62 112 GLN A CA 1
ATOM 882 C C . GLN A 1 112 ? -13.126 3.076 -3.239 1.00 83.62 112 GLN A C 1
ATOM 884 O O . GLN A 1 112 ? -13.259 2.875 -4.445 1.00 83.62 112 GLN A O 1
ATOM 889 N N . GLY A 1 113 ? -11.971 2.869 -2.599 1.00 79.19 113 GLY A N 1
ATOM 890 C CA . GLY A 1 113 ? -10.746 2.405 -3.238 1.00 79.19 113 GLY A CA 1
ATOM 891 C C . GLY A 1 113 ? -9.981 3.488 -3.998 1.00 79.19 113 GLY A C 1
ATOM 892 O O . GLY A 1 113 ? -9.085 3.172 -4.783 1.00 79.19 113 GLY A O 1
ATOM 893 N N . ARG A 1 114 ? -10.306 4.768 -3.783 1.00 83.44 114 ARG A N 1
ATOM 894 C CA . ARG A 1 114 ? -9.586 5.886 -4.402 1.00 83.44 114 ARG A CA 1
ATOM 895 C C . ARG A 1 114 ? -8.294 6.153 -3.645 1.00 83.44 114 ARG A C 1
ATOM 897 O O . ARG A 1 114 ? -8.290 6.172 -2.416 1.00 83.44 114 ARG A O 1
ATOM 904 N N . HIS A 1 115 ? -7.212 6.385 -4.382 1.00 85.81 115 HIS A N 1
ATOM 905 C CA . HIS A 1 115 ? -5.921 6.781 -3.817 1.00 85.81 115 HIS A CA 1
ATOM 906 C C . HIS A 1 115 ? -6.024 8.161 -3.154 1.00 85.81 115 HIS A C 1
ATOM 908 O O . HIS A 1 115 ? -6.600 9.084 -3.728 1.00 85.81 115 HIS A O 1
ATOM 914 N N . LEU A 1 116 ? -5.511 8.269 -1.927 1.00 88.00 116 LEU A N 1
ATOM 915 C CA . LEU A 1 116 ? -5.504 9.499 -1.135 1.00 88.00 116 LEU A CA 1
ATOM 916 C C . LEU A 1 116 ? -4.092 10.052 -0.957 1.00 88.00 116 LEU A C 1
ATOM 918 O O . LEU A 1 116 ? -3.886 11.251 -1.097 1.00 88.00 116 LEU A O 1
ATOM 922 N N . GLU A 1 117 ? -3.137 9.198 -0.584 1.00 87.69 117 GLU A N 1
ATOM 923 C CA . GLU A 1 117 ? -1.745 9.605 -0.383 1.00 87.69 117 GLU A CA 1
ATOM 924 C C . GLU A 1 117 ? -0.777 8.424 -0.482 1.00 87.69 117 GLU A C 1
ATOM 926 O O . GLU A 1 117 ? -1.161 7.261 -0.331 1.00 87.69 117 GLU A O 1
ATOM 931 N N . SER A 1 118 ? 0.493 8.751 -0.710 1.00 86.94 118 SER A N 1
ATOM 932 C CA . SER A 1 118 ? 1.616 7.815 -0.709 1.00 86.94 118 SER A CA 1
ATOM 933 C C . SER A 1 118 ? 2.538 8.136 0.462 1.00 86.94 118 SER A C 1
ATOM 935 O O . SER A 1 118 ? 2.949 9.283 0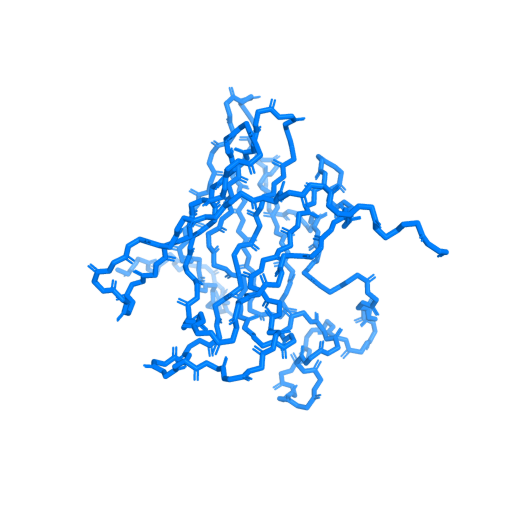.635 1.00 86.94 118 SER A O 1
ATOM 937 N N . LEU A 1 119 ? 2.867 7.119 1.253 1.00 86.50 119 LEU A N 1
ATOM 938 C CA . LEU A 1 119 ? 3.818 7.205 2.351 1.00 86.50 119 LEU A CA 1
ATOM 939 C C . LEU A 1 119 ? 5.201 6.845 1.832 1.00 86.50 119 LEU A C 1
ATOM 941 O O . LEU A 1 119 ? 5.391 5.748 1.300 1.00 86.50 119 LEU A O 1
ATOM 945 N N . HIS A 1 120 ? 6.150 7.754 1.998 1.00 85.19 120 HIS A N 1
ATOM 946 C CA . HIS A 1 120 ? 7.537 7.530 1.621 1.00 85.19 120 HIS A CA 1
ATOM 947 C C . HIS A 1 120 ? 8.353 7.113 2.846 1.00 85.19 120 HIS A C 1
ATOM 949 O O . HIS A 1 120 ? 7.978 7.402 3.985 1.00 85.19 120 HIS A O 1
ATOM 955 N N . GLY A 1 121 ? 9.390 6.316 2.607 1.00 78.25 121 GLY A N 1
ATOM 956 C CA . GLY A 1 121 ? 10.324 5.881 3.631 1.00 78.25 121 GLY A CA 1
ATOM 957 C C . GLY A 1 121 ? 11.208 7.031 4.107 1.00 78.25 121 GLY A C 1
ATOM 958 O O . GLY A 1 121 ? 10.905 8.203 3.953 1.00 78.25 121 GLY A O 1
ATOM 959 N N . ASN A 1 122 ? 12.327 6.689 4.730 1.00 73.50 122 ASN A N 1
ATOM 960 C CA . ASN A 1 122 ? 13.296 7.674 5.219 1.00 73.50 122 ASN A CA 1
ATOM 961 C C . ASN A 1 122 ? 14.715 7.419 4.687 1.00 73.50 122 ASN A C 1
ATOM 963 O O . ASN A 1 122 ? 15.691 7.801 5.328 1.00 73.50 122 ASN A O 1
ATOM 967 N N . GLY A 1 123 ? 14.841 6.690 3.573 1.00 72.25 123 GLY A N 1
ATOM 968 C CA . GLY A 1 123 ? 16.130 6.245 3.028 1.00 72.25 123 GLY A CA 1
ATOM 969 C C . GLY A 1 123 ? 16.824 5.130 3.826 1.00 72.25 123 GLY A C 1
ATOM 970 O O . GLY A 1 123 ? 17.873 4.644 3.418 1.00 72.25 123 GLY A O 1
ATOM 971 N N . TYR A 1 124 ? 16.250 4.693 4.951 1.00 70.75 124 TYR A N 1
ATOM 972 C CA . TYR A 1 124 ? 16.728 3.542 5.729 1.00 70.75 124 TYR A CA 1
ATOM 973 C C . TYR A 1 124 ? 15.673 2.443 5.856 1.00 70.75 124 TYR A C 1
ATOM 975 O O . TYR A 1 124 ? 15.884 1.437 6.527 1.00 70.75 124 TYR A O 1
ATOM 983 N N . THR A 1 125 ? 14.513 2.631 5.229 1.00 71.06 125 THR A N 1
ATOM 984 C CA . THR A 1 125 ? 13.407 1.685 5.336 1.00 71.06 125 THR A CA 1
ATOM 985 C C . THR A 1 125 ? 13.660 0.477 4.432 1.00 71.06 125 THR A C 1
ATOM 987 O O . THR A 1 125 ? 13.759 0.608 3.211 1.00 71.06 12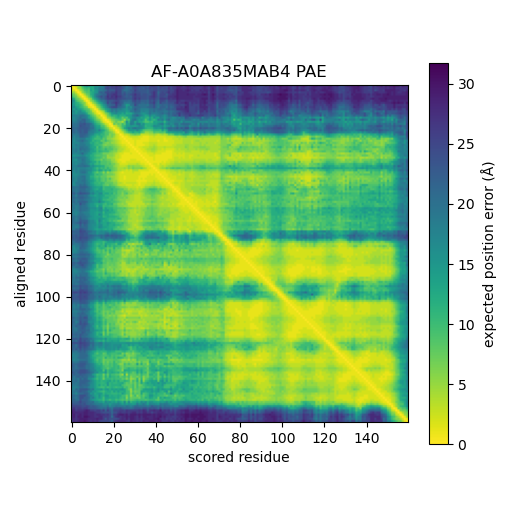5 THR A O 1
ATOM 990 N N . GLU A 1 126 ? 13.761 -0.708 5.033 1.00 76.75 126 GLU A N 1
ATOM 991 C CA . GLU A 1 126 ? 13.842 -1.998 4.332 1.00 76.75 126 GLU A CA 1
ATOM 992 C C . GLU A 1 126 ? 12.468 -2.409 3.758 1.00 76.75 126 GLU A C 1
ATOM 994 O O . GLU A 1 126 ? 11.568 -1.576 3.602 1.00 76.75 126 GLU A O 1
ATOM 999 N N . SER A 1 127 ? 12.288 -3.673 3.368 1.00 81.12 127 SER A N 1
ATOM 1000 C CA . SER A 1 127 ? 10.984 -4.209 2.959 1.00 81.12 127 SER A CA 1
ATOM 1001 C C . SER A 1 127 ? 9.925 -3.967 4.038 1.00 81.12 127 SER A C 1
ATOM 1003 O O . SER A 1 127 ? 10.120 -4.355 5.187 1.00 81.12 127 SER A O 1
ATOM 1005 N N . VAL A 1 128 ? 8.774 -3.398 3.678 1.00 83.62 128 VAL A N 1
ATOM 1006 C CA . VAL A 1 128 ? 7.674 -3.133 4.615 1.00 83.62 128 VAL A CA 1
ATOM 1007 C C . VAL A 1 128 ? 6.598 -4.198 4.490 1.00 83.62 128 VAL A C 1
ATOM 1009 O O . VAL A 1 128 ? 6.124 -4.498 3.399 1.00 83.62 128 VAL A O 1
ATOM 1012 N N . SER A 1 129 ? 6.182 -4.751 5.626 1.00 84.94 129 SER A N 1
ATOM 1013 C CA . SER A 1 129 ? 5.102 -5.734 5.679 1.00 84.94 129 SER A CA 1
ATOM 1014 C C . SER A 1 129 ? 3.804 -5.140 6.192 1.00 84.94 129 SER A C 1
ATOM 1016 O O . SER A 1 129 ? 2.735 -5.585 5.787 1.00 84.94 129 SER A O 1
ATOM 1018 N N . GLU A 1 130 ? 3.852 -4.168 7.100 1.00 86.00 130 GLU A N 1
ATOM 1019 C CA . GLU A 1 130 ? 2.658 -3.640 7.753 1.00 86.00 130 GLU A CA 1
ATOM 1020 C C . GLU A 1 130 ? 2.818 -2.158 8.090 1.00 86.00 130 GLU A C 1
ATOM 1022 O O . GLU A 1 130 ? 3.867 -1.743 8.575 1.00 86.00 130 GLU A O 1
ATOM 1027 N N . ILE A 1 131 ? 1.759 -1.379 7.859 1.00 88.25 131 ILE A N 1
ATOM 1028 C CA . ILE A 1 131 ? 1.661 0.031 8.244 1.00 88.25 131 ILE A CA 1
ATOM 1029 C C . ILE A 1 131 ? 0.384 0.197 9.059 1.00 88.25 131 ILE A C 1
ATOM 1031 O O . ILE A 1 131 ? -0.701 -0.154 8.595 1.00 88.25 131 ILE A O 1
ATOM 1035 N N . ASN A 1 132 ? 0.512 0.738 10.266 1.00 85.88 132 ASN A N 1
ATOM 1036 C CA . ASN A 1 132 ? -0.613 1.142 11.101 1.00 85.88 132 ASN A CA 1
ATOM 1037 C C . ASN A 1 132 ? -0.534 2.647 11.377 1.00 85.88 132 ASN A C 1
ATOM 1039 O O . ASN A 1 132 ? 0.543 3.167 11.658 1.00 85.88 132 ASN A O 1
ATOM 1043 N N . GLU A 1 133 ? -1.680 3.324 11.334 1.00 84.81 133 GLU A N 1
ATOM 1044 C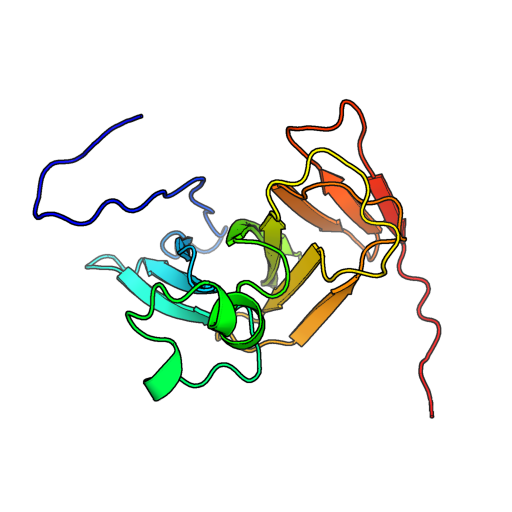 CA . GLU A 1 133 ? -1.814 4.747 11.657 1.00 84.81 133 GLU A CA 1
ATOM 1045 C C . GLU A 1 133 ? -2.718 4.913 12.881 1.00 84.81 133 GLU A C 1
ATOM 1047 O O . GLU A 1 133 ? -3.857 4.435 12.893 1.00 84.81 133 GLU A O 1
ATOM 1052 N N . TYR A 1 134 ? -2.232 5.637 13.887 1.00 81.00 134 TYR A N 1
ATOM 1053 C CA . TYR A 1 134 ? -3.011 6.024 15.058 1.00 81.00 134 TYR A CA 1
ATOM 1054 C C . TYR A 1 134 ? -2.666 7.459 15.465 1.00 81.00 134 TYR A C 1
ATOM 1056 O O . TYR A 1 134 ? -1.526 7.752 15.805 1.00 81.00 134 TYR A O 1
ATOM 1064 N N . ASN A 1 135 ? -3.645 8.369 15.417 1.00 82.12 135 ASN A N 1
ATOM 1065 C CA . ASN A 1 135 ? -3.472 9.791 15.755 1.00 82.12 135 ASN A CA 1
ATOM 1066 C C . ASN A 1 135 ? -2.284 10.477 15.042 1.00 82.12 135 ASN A C 1
ATOM 1068 O O . ASN A 1 135 ? -1.562 11.260 15.652 1.00 82.12 135 ASN A O 1
ATOM 1072 N N . GLY A 1 136 ? -2.068 10.179 13.754 1.00 79.69 136 GLY A N 1
ATOM 1073 C CA . GLY A 1 136 ? -0.959 10.744 12.968 1.00 79.69 136 GLY A CA 1
ATOM 1074 C C . GLY A 1 136 ? 0.420 10.141 13.270 1.00 79.69 136 GLY A C 1
ATOM 1075 O O . GLY A 1 136 ? 1.418 10.578 12.696 1.00 79.69 136 GLY A O 1
ATOM 1076 N N . ILE A 1 137 ? 0.479 9.131 14.144 1.00 82.50 137 ILE A N 1
ATOM 1077 C CA . ILE A 1 137 ? 1.661 8.307 14.388 1.00 82.50 137 ILE A CA 1
ATOM 1078 C C . ILE A 1 137 ? 1.573 7.071 13.500 1.00 82.50 137 ILE A C 1
ATOM 1080 O O . ILE A 1 137 ? 0.564 6.359 13.496 1.00 82.50 137 ILE A O 1
ATOM 1084 N N . PHE A 1 138 ? 2.654 6.805 12.781 1.00 86.19 138 PHE A N 1
ATOM 1085 C CA . PHE A 1 138 ? 2.809 5.663 11.899 1.00 86.19 138 PHE A CA 1
ATOM 1086 C C . PHE A 1 138 ? 3.716 4.637 12.558 1.00 86.19 138 PHE A C 1
ATOM 1088 O O . PHE A 1 138 ? 4.809 4.958 13.018 1.00 86.19 138 PHE A O 1
ATOM 1095 N N . SER A 1 139 ? 3.242 3.398 12.611 1.00 87.50 139 SER A N 1
ATOM 1096 C CA . SER A 1 139 ? 4.014 2.230 13.030 1.00 87.50 139 SER A CA 1
ATOM 1097 C C . SER A 1 139 ? 4.218 1.332 11.820 1.00 87.50 139 SER A C 1
ATOM 1099 O O . SER A 1 139 ? 3.244 0.829 11.252 1.00 87.50 139 SER A O 1
ATOM 1101 N N . VAL A 1 140 ? 5.474 1.142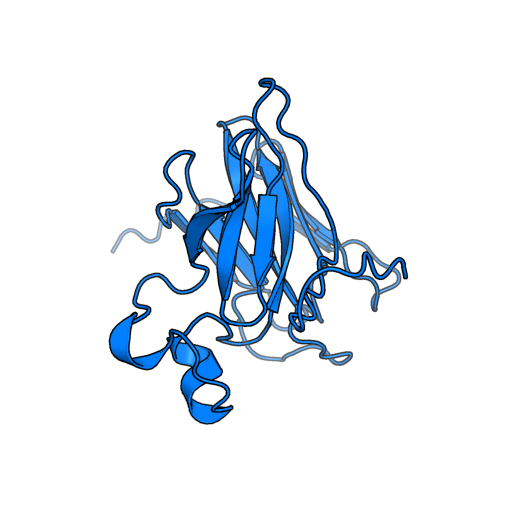 11.432 1.00 86.62 140 VAL A N 1
ATOM 1102 C CA . VAL A 1 140 ? 5.878 0.383 10.249 1.00 86.62 140 VAL A CA 1
ATOM 1103 C C . VAL A 1 140 ? 6.675 -0.838 10.685 1.00 86.62 140 VAL A C 1
ATOM 1105 O O . VAL A 1 140 ? 7.704 -0.719 11.350 1.00 86.62 140 VAL A O 1
ATOM 1108 N N . GLY A 1 141 ? 6.170 -2.017 10.328 1.00 83.06 141 GLY A N 1
ATOM 1109 C CA . GLY A 1 141 ? 6.764 -3.306 10.666 1.00 83.06 141 GLY A CA 1
ATOM 1110 C C . GLY A 1 141 ? 7.242 -4.066 9.435 1.00 83.06 141 GLY A C 1
ATOM 1111 O O . GLY A 1 141 ? 6.657 -3.965 8.351 1.00 83.06 141 GLY A O 1
ATOM 1112 N N . SER A 1 142 ? 8.274 -4.880 9.631 1.00 81.25 142 SER A N 1
ATOM 1113 C CA . SER A 1 142 ? 8.839 -5.770 8.623 1.00 81.25 142 SER A CA 1
ATOM 1114 C C . SER A 1 142 ? 9.069 -7.164 9.196 1.00 81.25 142 SER A C 1
ATOM 1116 O O . SER A 1 142 ? 9.319 -7.316 10.388 1.00 81.25 142 SER A O 1
ATOM 1118 N N . VAL A 1 143 ? 9.008 -8.187 8.342 1.00 79.94 143 VAL A N 1
ATOM 1119 C CA . VAL A 1 143 ? 9.460 -9.546 8.688 1.00 79.94 143 VAL A CA 1
ATOM 1120 C C . VAL A 1 143 ? 10.974 -9.725 8.544 1.00 79.94 143 VAL A C 1
ATOM 1122 O O . VAL A 1 143 ? 11.490 -10.759 8.960 1.00 79.94 143 VAL A O 1
ATOM 1125 N N . VAL A 1 144 ? 11.676 -8.756 7.941 1.00 75.12 144 VAL A N 1
ATOM 1126 C CA . VAL A 1 144 ? 13.136 -8.808 7.746 1.00 75.12 144 VAL A CA 1
ATOM 1127 C C . VAL A 1 144 ? 13.916 -7.952 8.748 1.00 75.12 144 VAL A C 1
ATOM 1129 O O . VAL A 1 144 ? 15.111 -8.175 8.908 1.00 75.12 144 VAL A O 1
ATOM 1132 N N . THR A 1 145 ? 13.252 -7.057 9.492 1.00 70.88 145 THR A N 1
ATOM 1133 C CA . THR A 1 145 ? 13.887 -6.255 10.551 1.00 70.88 145 THR A CA 1
ATOM 1134 C C . THR A 1 145 ? 13.476 -6.728 11.951 1.00 70.88 145 THR A C 1
ATOM 1136 O O . THR A 1 145 ? 12.303 -7.022 12.188 1.00 70.88 145 THR A O 1
ATOM 1139 N N . PRO A 1 146 ? 14.397 -6.755 12.934 1.00 78.06 146 PRO A N 1
ATOM 1140 C CA . PRO A 1 146 ? 14.076 -7.078 14.327 1.00 78.06 146 PRO A CA 1
ATOM 1141 C C . PRO A 1 146 ? 13.608 -5.852 15.139 1.00 78.06 146 PRO A C 1
ATOM 1143 O O . PRO A 1 146 ? 13.668 -5.864 16.366 1.00 78.06 146 PRO A O 1
ATOM 1146 N N . TYR A 1 147 ? 13.185 -4.771 14.478 1.00 78.81 147 TYR A N 1
ATOM 1147 C CA . TYR A 1 147 ? 12.810 -3.503 15.108 1.00 78.81 147 TYR A CA 1
ATOM 1148 C C . TYR A 1 147 ? 11.562 -2.891 14.460 1.00 78.81 147 TYR A C 1
ATOM 1150 O O . TYR A 1 147 ? 11.266 -3.136 13.290 1.00 78.81 147 TYR A O 1
ATOM 1158 N N . LEU A 1 148 ? 10.842 -2.074 15.234 1.00 81.06 148 LEU A N 1
ATOM 1159 C CA . LEU A 1 148 ? 9.677 -1.310 14.788 1.00 81.06 148 LEU A CA 1
ATOM 1160 C C . LEU A 1 148 ? 10.104 0.108 14.396 1.00 81.06 148 LEU A C 1
ATOM 1162 O O . LEU A 1 148 ? 10.723 0.809 15.196 1.00 81.06 148 LEU A O 1
ATOM 1166 N N . THR A 1 149 ? 9.726 0.555 13.202 1.00 81.56 149 THR A N 1
ATOM 1167 C CA . THR A 1 149 ? 9.928 1.944 12.784 1.00 81.56 149 TH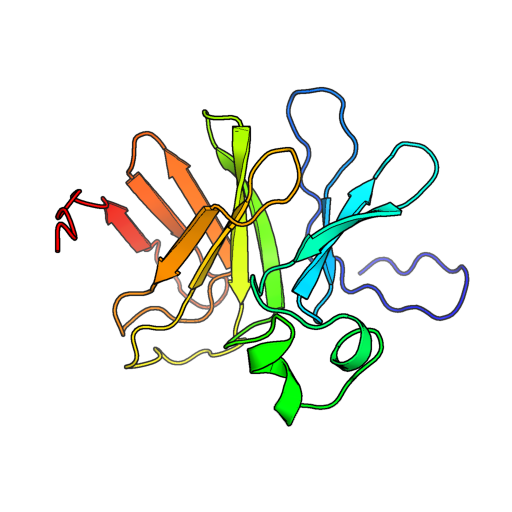R A CA 1
ATOM 1168 C C . THR A 1 149 ? 8.699 2.765 13.167 1.00 81.56 149 THR A C 1
ATOM 1170 O O . THR A 1 149 ? 7.588 2.462 12.735 1.00 81.56 149 THR A O 1
ATOM 1173 N N . ILE A 1 150 ? 8.887 3.803 13.986 1.00 82.88 150 ILE A N 1
ATOM 1174 C CA . ILE A 1 150 ? 7.825 4.730 14.394 1.00 82.88 150 ILE A CA 1
ATOM 1175 C C . ILE A 1 150 ? 8.192 6.131 13.925 1.00 82.88 150 ILE A C 1
ATOM 1177 O O . ILE A 1 150 ? 9.301 6.597 14.182 1.00 82.88 150 ILE A O 1
ATOM 1181 N N . PHE A 1 151 ? 7.255 6.817 13.280 1.00 80.38 151 PHE A N 1
ATOM 1182 C CA . PHE A 1 151 ? 7.403 8.230 12.950 1.00 80.38 151 PHE A CA 1
ATOM 1183 C C . PHE A 1 151 ? 6.059 8.950 13.015 1.00 80.38 151 PHE A C 1
ATOM 1185 O O . PHE A 1 151 ? 4.999 8.356 12.822 1.00 80.38 151 PHE A O 1
ATOM 1192 N N . SER A 1 152 ? 6.101 10.244 13.303 1.00 77.31 152 SER A N 1
ATOM 1193 C CA . SER A 1 152 ? 4.955 11.137 13.169 1.00 77.31 152 SER A CA 1
ATOM 1194 C C . SER A 1 152 ? 5.126 11.952 11.903 1.00 77.31 152 SER A C 1
ATOM 1196 O O . SER A 1 152 ? 6.200 12.512 11.680 1.00 77.31 152 SER A O 1
ATOM 1198 N N . LEU A 1 153 ? 4.066 12.080 11.110 1.00 65.38 153 LEU A N 1
ATOM 1199 C CA . LEU A 1 153 ? 4.040 13.135 10.107 1.00 65.38 153 LEU A CA 1
ATOM 1200 C C . LEU A 1 153 ? 3.829 14.455 10.849 1.00 65.38 153 LEU A C 1
ATOM 1202 O O . LEU A 1 153 ? 2.715 14.773 11.268 1.00 65.38 153 LEU A O 1
ATOM 1206 N N . THR A 1 154 ? 4.898 15.223 11.040 1.00 52.19 154 THR A N 1
ATOM 1207 C CA . THR A 1 154 ? 4.735 16.660 11.242 1.00 52.19 154 THR A CA 1
ATOM 1208 C C . THR A 1 154 ? 4.101 17.172 9.956 1.00 52.19 154 THR A C 1
ATOM 1210 O O . THR A 1 154 ? 4.611 16.896 8.871 1.00 52.19 154 THR A O 1
ATOM 1213 N N . LEU A 1 155 ? 2.952 17.845 10.046 1.00 44.22 155 LEU A N 1
ATOM 1214 C CA . LEU A 1 155 ? 2.372 18.566 8.913 1.00 44.22 155 LEU A CA 1
ATOM 1215 C C . LEU A 1 155 ? 3.302 19.733 8.555 1.00 44.22 155 LEU A C 1
ATOM 1217 O O . LEU A 1 155 ? 2.973 20.892 8.804 1.00 44.22 155 LEU A O 1
ATOM 1221 N N . ASP A 1 156 ? 4.451 19.440 7.957 1.00 39.62 156 ASP A N 1
ATOM 1222 C CA . ASP A 1 156 ? 5.138 20.412 7.134 1.00 39.62 156 ASP A CA 1
ATOM 1223 C C . ASP A 1 156 ? 4.278 20.540 5.889 1.00 39.62 156 ASP A C 1
ATOM 1225 O O . ASP A 1 156 ? 4.294 19.724 4.967 1.00 39.62 156 ASP A O 1
ATOM 1229 N N . ARG A 1 157 ? 3.406 21.547 5.949 1.00 35.25 157 ARG A N 1
ATOM 1230 C CA . ARG A 1 157 ? 2.713 22.105 4.801 1.00 35.25 157 ARG A CA 1
ATOM 1231 C C . ARG A 1 157 ? 3.700 22.166 3.636 1.00 35.25 157 ARG A C 1
ATOM 1233 O O . ARG A 1 157 ? 4.512 23.082 3.570 1.00 35.25 157 ARG A O 1
ATOM 1240 N N . LEU A 1 158 ? 3.538 21.290 2.653 1.00 33.62 158 LEU A N 1
ATOM 1241 C CA . LEU A 1 158 ? 3.795 21.687 1.278 1.00 33.62 158 LEU A CA 1
ATOM 1242 C C . LEU A 1 158 ? 2.630 22.594 0.868 1.00 33.62 158 LEU A C 1
ATOM 1244 O O . LEU A 1 158 ? 1.702 22.197 0.173 1.00 33.62 158 LEU A O 1
ATOM 1248 N N . CYS A 1 159 ? 2.651 23.815 1.404 1.00 34.25 159 CYS A N 1
ATOM 1249 C CA . CYS A 1 159 ? 2.145 24.965 0.684 1.00 34.25 159 CYS A CA 1
ATOM 1250 C C . CYS A 1 159 ? 3.285 25.403 -0.234 1.00 34.25 159 CYS A C 1
ATOM 1252 O O . CYS A 1 159 ? 4.252 25.989 0.243 1.00 34.25 159 CYS A O 1
ATOM 1254 N N . ASN A 1 160 ? 3.162 25.077 -1.516 1.00 31.12 160 ASN A N 1
ATOM 1255 C CA . ASN A 1 160 ? 3.513 25.952 -2.630 1.00 31.12 160 ASN A CA 1
ATOM 1256 C C . ASN A 1 160 ? 2.583 25.610 -3.789 1.00 31.12 160 ASN A C 1
ATOM 1258 O O . ASN A 1 160 ? 2.546 24.418 -4.166 1.00 31.12 160 ASN A O 1
#

Foldseek 3Di:
DDDDDDDDDDAPFQDWDDDPPPFATWGWGQLFWIWGDHPVDTDTQAGQAQQADCVPRPPDPDPVCSCRRRPVQATFADWDAAPVRKIKTAGFNVFLFQQQDFAFGIWIAHPRHHTDDTHTDDSRDHGWHDWYDDPQKIWTDDPSDPDIDIDGPPPPDPPD

Secondary structure (DSSP, 8-state):
-----SSS--------B--TTSPPPEEE-TTSEEEEE-SSSEEEEEESSTT--HHHHTT---GGGHHHHT-SS-EEEEEEE-TTS-EEEEEE---SS--SS--EEEEEE-TT--EEEEEE--S------EEEEETTEEEEE-SS-SS-EEEE--------

Mean predicted aligned error: 10.79 Å